Protein AF-0000000084546562 (afdb_homodimer)

Radius of gyration: 15.15 Å; Cα contacts (8 Å, |Δi|>4): 269; chains: 2; bounding box: 32×40×33 Å

Structure (mmCIF, N/CA/C/O backbone):
data_AF-0000000084546562-model_v1
#
loop_
_entity.id
_entity.type
_entity.pdbx_description
1 polymer 'YueH-like protein'
#
loop_
_atom_site.group_PDB
_atom_site.id
_atom_site.type_symbol
_atom_site.label_atom_id
_atom_site.label_alt_id
_atom_site.label_comp_id
_atom_site.label_asym_id
_atom_site.label_entity_id
_atom_site.label_seq_id
_atom_site.pdbx_PDB_ins_code
_atom_site.Cartn_x
_atom_site.Cartn_y
_atom_site.Cartn_z
_atom_site.occupancy
_atom_site.B_iso_or_equiv
_atom_site.auth_seq_id
_atom_site.auth_comp_id
_atom_site.auth_asym_id
_atom_site.auth_atom_id
_atom_site.pdbx_PDB_model_num
ATOM 1 N N . MET A 1 1 ? -12.289 0.814 -0.411 1 92.5 1 MET A N 1
ATOM 2 C CA . MET A 1 1 ? -11.047 1.262 -1.039 1 92.5 1 MET A CA 1
ATOM 3 C C . MET A 1 1 ? -11.336 2.051 -2.311 1 92.5 1 MET A C 1
ATOM 5 O O . MET A 1 1 ? -12.195 1.664 -3.105 1 92.5 1 MET A O 1
ATOM 9 N N . LYS A 1 2 ? -10.75 3.281 -2.404 1 95.56 2 LYS A N 1
ATOM 10 C CA . LYS A 1 2 ? -10.867 4.105 -3.604 1 95.56 2 LYS A CA 1
ATOM 11 C C . LYS A 1 2 ? -9.633 3.973 -4.488 1 95.56 2 LYS A C 1
ATOM 13 O O . LYS A 1 2 ? -8.508 3.887 -3.986 1 95.56 2 LYS A O 1
ATOM 18 N N . ILE A 1 3 ? -9.875 3.953 -5.797 1 97 3 ILE A N 1
ATOM 19 C CA . ILE A 1 3 ? -8.773 3.902 -6.75 1 97 3 ILE A CA 1
ATOM 20 C C . ILE A 1 3 ? -8.773 5.168 -7.605 1 97 3 ILE A C 1
ATOM 22 O O . ILE A 1 3 ? -9.797 5.531 -8.188 1 97 3 ILE A O 1
ATOM 26 N N . ARG A 1 4 ? -7.59 5.844 -7.582 1 96.94 4 ARG A N 1
ATOM 27 C CA . ARG A 1 4 ? -7.387 7.02 -8.422 1 96.94 4 ARG A CA 1
ATOM 28 C C . ARG A 1 4 ? -6.312 6.758 -9.477 1 96.94 4 ARG A C 1
ATOM 30 O O . ARG A 1 4 ? -5.367 6.004 -9.234 1 96.94 4 ARG A O 1
ATOM 37 N N . LYS A 1 5 ? -6.477 7.418 -10.594 1 96 5 LYS A N 1
ATOM 38 C CA . LYS A 1 5 ? -5.477 7.316 -11.648 1 96 5 LYS A CA 1
ATOM 39 C C . LYS A 1 5 ? -4.66 8.602 -11.758 1 96 5 LYS A C 1
ATOM 41 O O . LYS A 1 5 ? -5.219 9.695 -11.812 1 96 5 LYS A O 1
ATOM 46 N N . SER A 1 6 ? -3.375 8.312 -11.609 1 94.56 6 SER A N 1
ATOM 47 C CA . SER A 1 6 ? -2.482 9.453 -11.82 1 94.56 6 SER A CA 1
ATOM 48 C C . SER A 1 6 ? -1.802 9.375 -13.18 1 94.56 6 SER A C 1
ATOM 50 O O . SER A 1 6 ? -1.1 8.406 -13.477 1 94.56 6 SER A O 1
ATOM 52 N N . TYR A 1 7 ? -2.076 10.438 -13.961 1 90.88 7 TYR A N 1
ATOM 53 C CA . TYR A 1 7 ? -1.475 10.531 -15.289 1 90.88 7 TYR A CA 1
ATOM 54 C C . TYR A 1 7 ? -0.296 11.492 -15.289 1 90.88 7 TYR A C 1
ATOM 56 O O . TYR A 1 7 ? -0.429 12.648 -14.867 1 90.88 7 TYR A O 1
ATOM 64 N N . GLY A 1 8 ? 0.853 10.859 -15.484 1 80 8 GLY A N 1
ATOM 65 C CA . GLY A 1 8 ? 2.027 11.719 -15.516 1 80 8 GLY A CA 1
ATOM 66 C C . GLY A 1 8 ? 2.965 11.398 -16.672 1 80 8 GLY A C 1
ATOM 67 O O . GLY A 1 8 ? 2.607 10.648 -17.578 1 80 8 GLY A O 1
ATOM 68 N N . SER A 1 9 ? 4.105 12.07 -16.703 1 78.5 9 SER A N 1
ATOM 69 C CA . SER A 1 9 ? 5.086 11.945 -17.766 1 78.5 9 SER A CA 1
ATOM 70 C C . SER A 1 9 ? 5.59 10.508 -17.891 1 78.5 9 SER A C 1
ATOM 72 O O . SER A 1 9 ? 6.027 10.094 -18.969 1 78.5 9 SER A O 1
ATOM 74 N N . ASN A 1 10 ? 5.469 9.75 -16.859 1 82.38 10 ASN A N 1
ATOM 75 C CA . ASN A 1 10 ? 5.969 8.383 -16.859 1 82.38 10 ASN A CA 1
ATOM 76 C C . ASN A 1 10 ? 4.832 7.371 -17.016 1 82.38 10 ASN A C 1
ATOM 78 O O . ASN A 1 10 ? 5 6.191 -16.688 1 82.38 10 ASN A O 1
ATOM 82 N N . GLY A 1 11 ? 3.76 7.836 -17.359 1 86.31 11 GLY A N 1
ATOM 83 C CA . GLY A 1 11 ? 2.631 6.953 -17.609 1 86.31 11 GLY A CA 1
ATOM 84 C C . GLY A 1 11 ? 1.569 7.02 -16.531 1 86.31 11 GLY A C 1
ATOM 85 O O . GLY A 1 11 ? 1.582 7.926 -15.695 1 86.31 11 GLY A O 1
ATOM 86 N N . GLU A 1 12 ? 0.638 6.074 -16.672 1 93.31 12 GLU A N 1
ATOM 87 C CA . GLU A 1 12 ? -0.503 6.016 -15.766 1 93.31 12 GLU A CA 1
ATOM 88 C C . GLU A 1 12 ? -0.2 5.141 -14.555 1 93.31 12 GLU A C 1
ATOM 90 O O . GLU A 1 12 ? 0.399 4.07 -14.688 1 93.31 12 GLU A O 1
ATOM 95 N N . ARG A 1 13 ? -0.531 5.68 -13.406 1 94.88 13 ARG A N 1
ATOM 96 C CA . ARG A 1 13 ? -0.379 4.898 -12.188 1 94.88 13 ARG A CA 1
ATOM 97 C C . ARG A 1 13 ? -1.695 4.82 -11.422 1 94.88 13 ARG A C 1
ATOM 99 O O . ARG A 1 13 ? -2.395 5.824 -11.273 1 94.88 13 ARG A O 1
ATOM 106 N N . SER A 1 14 ? -2.049 3.604 -10.977 1 97.25 14 SER A N 1
ATOM 107 C CA . SER A 1 14 ? -3.182 3.443 -10.078 1 97.25 14 SER A CA 1
ATOM 108 C C . SER A 1 14 ? -2.775 3.707 -8.625 1 97.25 14 SER A C 1
ATOM 110 O O . SER A 1 14 ? -1.817 3.115 -8.133 1 97.25 14 SER A O 1
ATOM 112 N N . VAL A 1 15 ? -3.52 4.656 -8.016 1 98.25 15 VAL A N 1
ATOM 113 C CA . VAL A 1 15 ? -3.307 5.016 -6.617 1 98.25 15 VAL A CA 1
ATOM 114 C C . VAL A 1 15 ? -4.477 4.516 -5.77 1 98.25 15 VAL A C 1
ATOM 116 O O . VAL A 1 15 ? -5.629 4.898 -6.004 1 98.25 15 VAL A O 1
ATOM 119 N N . TYR A 1 16 ? -4.152 3.672 -4.785 1 98.38 16 TYR A N 1
ATOM 120 C CA . TYR A 1 16 ? -5.164 3.096 -3.908 1 98.38 16 TYR A CA 1
ATOM 121 C C . TYR A 1 16 ? -5.234 3.852 -2.586 1 98.38 16 TYR A C 1
ATOM 123 O O . TYR A 1 16 ? -4.211 4.066 -1.934 1 98.38 16 TYR A O 1
ATOM 131 N N . ILE A 1 17 ? -6.488 4.227 -2.195 1 98 17 ILE A N 1
ATOM 132 C CA . ILE A 1 17 ? -6.676 5.027 -0.992 1 98 17 ILE A CA 1
ATOM 133 C C . ILE A 1 17 ? -7.727 4.371 -0.095 1 98 17 ILE A C 1
ATOM 135 O O . ILE A 1 17 ? -8.844 4.105 -0.533 1 98 17 ILE A O 1
ATOM 139 N N . HIS A 1 18 ? -7.336 4.086 1.074 1 97.5 18 HIS A N 1
ATOM 140 C CA . HIS A 1 18 ? -8.25 3.547 2.074 1 97.5 18 HIS A CA 1
ATOM 141 C C . HIS A 1 18 ? -8.328 4.453 3.299 1 97.5 18 HIS A C 1
ATOM 143 O O . HIS A 1 18 ? -7.328 4.641 3.998 1 97.5 18 HIS A O 1
ATOM 149 N N . GLU A 1 19 ? -9.453 4.938 3.553 1 95.94 19 GLU A N 1
ATOM 150 C CA . GLU A 1 19 ? -9.68 5.781 4.719 1 95.94 19 GLU A CA 1
ATOM 151 C C . GLU A 1 19 ? -10.328 4.992 5.855 1 95.94 19 GLU A C 1
ATOM 153 O O . GLU A 1 19 ? -11.32 4.285 5.641 1 95.94 19 GLU A O 1
ATOM 158 N N . ASN A 1 20 ? -9.688 4.98 6.93 1 94.81 20 ASN A N 1
ATOM 159 C CA . ASN A 1 20 ? -10.289 4.453 8.156 1 94.81 20 ASN A CA 1
ATOM 160 C C . ASN A 1 20 ? -10.828 5.566 9.039 1 94.81 20 ASN A C 1
ATOM 162 O O . ASN A 1 20 ? -10.078 6.188 9.797 1 94.81 20 ASN A O 1
ATOM 166 N N . LYS A 1 21 ? -12.094 5.867 9 1 93.81 21 LYS A N 1
ATOM 167 C CA . LYS A 1 21 ? -12.719 6.961 9.734 1 93.81 21 LYS A CA 1
ATOM 168 C C . LYS A 1 21 ? -12.664 6.711 11.242 1 93.81 21 LYS A C 1
ATOM 170 O O . LYS A 1 21 ? -12.5 7.648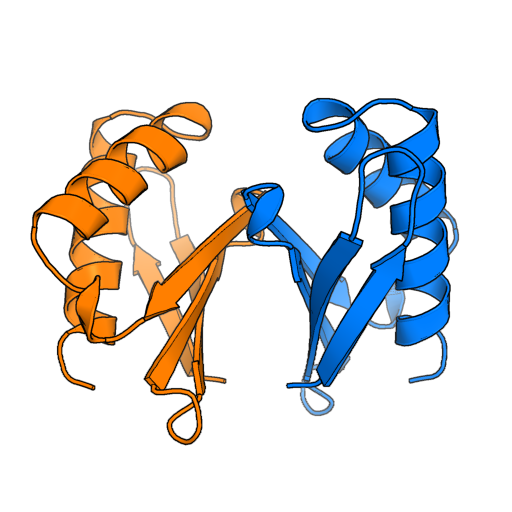 12.023 1 93.81 21 LYS A O 1
ATOM 175 N N . LYS A 1 22 ? -12.836 5.418 11.562 1 94.31 22 LYS A N 1
ATOM 176 C CA . LYS A 1 22 ? -12.812 5.074 12.984 1 94.31 22 LYS A CA 1
ATOM 177 C C . LYS A 1 22 ? -11.484 5.473 13.625 1 94.31 22 LYS A C 1
ATOM 179 O O . LYS A 1 22 ? -11.469 6.027 14.727 1 94.31 22 LYS A O 1
ATOM 184 N N . ASP A 1 23 ? -10.32 5.301 12.914 1 93.56 23 ASP A N 1
ATOM 185 C CA . ASP A 1 23 ? -8.992 5.621 13.422 1 93.56 23 ASP A CA 1
ATOM 186 C C . ASP A 1 23 ? -8.5 6.953 12.859 1 93.56 23 ASP A C 1
ATOM 188 O O . ASP A 1 23 ? -7.363 7.359 13.125 1 93.56 23 ASP A O 1
ATOM 192 N N . GLU A 1 24 ? -9.305 7.574 12.055 1 95.5 24 GLU A N 1
ATOM 193 C CA . GLU A 1 24 ? -8.977 8.844 11.406 1 95.5 24 GLU A CA 1
ATOM 194 C C . GLU A 1 24 ? -7.645 8.766 10.672 1 95.5 24 GLU A C 1
ATOM 196 O O . GLU A 1 24 ? -6.773 9.617 10.859 1 95.5 24 GLU A O 1
ATOM 201 N N . SER A 1 25 ? -7.555 7.746 9.844 1 96.56 25 SER A N 1
ATOM 202 C CA . SER A 1 25 ? -6.289 7.484 9.172 1 96.56 25 SER A CA 1
ATOM 203 C C . SER A 1 25 ? -6.508 7.105 7.707 1 96.56 25 SER A C 1
ATOM 205 O O . SER A 1 25 ? -7.633 6.789 7.309 1 96.56 25 SER A O 1
ATOM 207 N N . ILE A 1 26 ? -5.477 7.223 6.992 1 97.31 26 ILE A N 1
ATOM 208 C CA . ILE A 1 26 ? -5.52 6.945 5.559 1 97.31 26 ILE A CA 1
ATOM 209 C C . ILE A 1 26 ? -4.316 6.09 5.164 1 97.31 26 ILE A C 1
ATOM 211 O O . ILE A 1 26 ? -3.195 6.34 5.617 1 97.31 26 ILE A O 1
ATOM 215 N N . LEU A 1 27 ? -4.555 5.086 4.434 1 98.31 27 LEU A N 1
ATOM 216 C CA . LEU A 1 27 ? -3.533 4.297 3.756 1 98.31 27 LEU A CA 1
ATOM 217 C C . LEU A 1 27 ? -3.537 4.578 2.256 1 98.31 27 LEU A C 1
ATOM 219 O O . LEU A 1 27 ? -4.594 4.574 1.623 1 98.31 27 LEU A O 1
ATOM 223 N N . VAL A 1 28 ? -2.379 4.93 1.771 1 98.5 28 VAL A N 1
ATOM 224 C CA . VAL A 1 28 ? -2.215 5.105 0.331 1 98.5 28 VAL A CA 1
ATOM 225 C C . VAL A 1 28 ? -1.214 4.086 -0.204 1 98.5 28 VAL A C 1
ATOM 227 O O . VAL A 1 28 ? -0.173 3.844 0.412 1 98.5 28 VAL A O 1
ATOM 230 N N . ALA A 1 29 ? -1.526 3.455 -1.304 1 98.69 29 ALA A N 1
ATOM 231 C CA . ALA A 1 29 ? -0.629 2.48 -1.918 1 98.69 29 ALA A CA 1
ATOM 232 C C . ALA A 1 29 ? -0.539 2.691 -3.426 1 98.69 29 ALA A C 1
ATOM 234 O O . ALA A 1 29 ? -1.548 2.955 -4.082 1 98.69 29 ALA A O 1
ATOM 235 N N . ILE A 1 30 ? 0.678 2.617 -3.947 1 98.56 30 ILE A N 1
ATOM 236 C CA . ILE A 1 30 ? 0.943 2.623 -5.383 1 98.56 30 ILE A CA 1
ATOM 237 C C . ILE A 1 30 ? 1.77 1.397 -5.762 1 98.56 30 ILE A C 1
ATOM 239 O O . ILE A 1 30 ? 2.996 1.475 -5.863 1 98.56 30 ILE A O 1
ATOM 243 N N . PRO A 1 31 ? 1.107 0.359 -6.148 1 98.12 31 PRO A N 1
ATOM 244 C CA . PRO A 1 31 ? 1.81 -0.911 -6.344 1 98.12 31 PRO A CA 1
ATOM 245 C C . PRO A 1 31 ? 2.811 -0.859 -7.496 1 98.12 31 PRO A C 1
ATOM 247 O O . PRO A 1 31 ? 3.869 -1.49 -7.426 1 98.12 31 PRO A O 1
ATOM 250 N N . SER A 1 32 ? 2.553 -0.076 -8.484 1 97.19 32 SER A N 1
ATOM 251 C CA . SER A 1 32 ? 3.467 0.012 -9.617 1 97.19 32 SER A CA 1
ATOM 252 C C . SER A 1 32 ? 4.805 0.614 -9.211 1 97.19 32 SER A C 1
ATOM 254 O O . SER A 1 32 ? 5.805 0.459 -9.914 1 97.19 32 SER A O 1
ATOM 256 N N . LEU A 1 33 ? 4.84 1.286 -8.094 1 97.19 33 LEU A N 1
ATOM 257 C CA . LEU A 1 33 ? 6.066 1.853 -7.551 1 97.19 33 LEU A CA 1
ATOM 258 C C . LEU A 1 33 ? 6.512 1.087 -6.309 1 97.19 33 LEU A C 1
ATOM 260 O O . LEU A 1 33 ? 7.48 1.471 -5.652 1 97.19 33 LEU A O 1
ATOM 264 N N . GLU A 1 34 ? 5.777 0.059 -5.938 1 98.19 34 GLU A N 1
ATOM 265 C CA . GLU A 1 34 ? 5.984 -0.684 -4.695 1 98.19 34 GLU A CA 1
ATOM 266 C C . GLU A 1 34 ? 6.09 0.257 -3.5 1 98.19 34 GLU A C 1
ATOM 268 O O . GLU A 1 34 ? 7.055 0.185 -2.732 1 98.19 34 GLU A O 1
ATOM 273 N N . TRP A 1 35 ? 5.164 1.131 -3.35 1 98.69 35 TRP A N 1
ATOM 274 C CA . TRP A 1 35 ? 5.195 2.186 -2.344 1 98.69 35 TRP A CA 1
ATOM 275 C C . TRP A 1 35 ? 3.875 2.258 -1.587 1 98.69 35 TRP A C 1
ATOM 277 O O . TRP A 1 35 ? 2.807 2.059 -2.17 1 98.69 35 TRP A O 1
ATOM 287 N N . SER A 1 36 ? 3.932 2.541 -0.303 1 98.69 36 SER A N 1
ATOM 288 C CA . SER A 1 36 ? 2.738 2.857 0.475 1 98.69 36 SER A CA 1
ATOM 289 C C . SER A 1 36 ? 3.059 3.816 1.616 1 98.69 36 SER A C 1
ATOM 291 O O . SER A 1 36 ? 4.219 3.945 2.018 1 98.69 36 SER A O 1
ATOM 293 N N . CYS A 1 37 ? 2.064 4.469 2.078 1 98.44 37 CYS A N 1
ATOM 294 C CA . CYS A 1 37 ? 2.176 5.434 3.166 1 98.44 37 CYS A CA 1
ATOM 295 C C . CYS A 1 37 ? 0.919 5.434 4.027 1 98.44 37 CYS A C 1
ATOM 297 O O . CYS A 1 37 ? -0.192 5.297 3.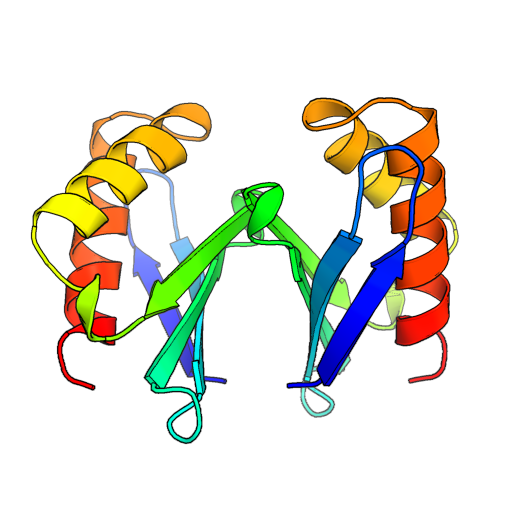512 1 98.44 37 CYS A O 1
ATOM 299 N N . TYR A 1 38 ? 1.17 5.5 5.293 1 97.75 38 TYR A N 1
ATOM 300 C CA . 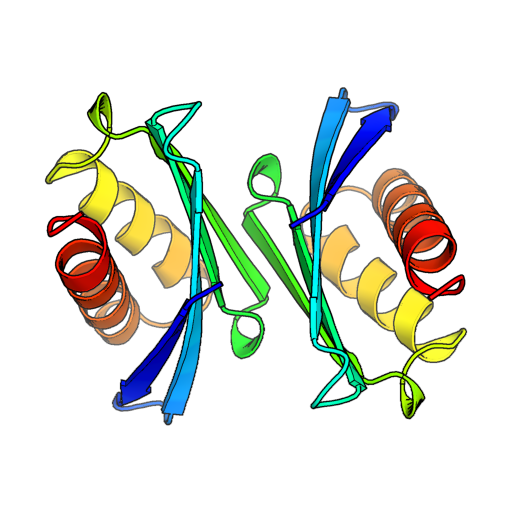TYR A 1 38 ? 0.096 5.605 6.273 1 97.75 38 TYR A CA 1
ATOM 301 C C . TYR A 1 38 ? 0.213 6.898 7.074 1 97.75 38 TYR A C 1
ATOM 303 O O . TYR A 1 38 ? 1.307 7.273 7.5 1 97.75 38 TYR A O 1
ATOM 311 N N . PHE A 1 39 ? -0.965 7.594 7.23 1 97.38 39 PHE A N 1
ATOM 312 C CA . PHE A 1 39 ? -0.946 8.812 8.031 1 97.38 39 PHE A CA 1
ATOM 313 C C . PHE A 1 39 ? -2.32 9.086 8.633 1 97.38 39 PHE A C 1
ATOM 315 O O . PHE A 1 39 ? -3.326 8.555 8.164 1 97.38 39 PHE A O 1
ATOM 322 N N . THR A 1 40 ? -2.34 9.898 9.68 1 95.69 40 THR A N 1
ATOM 323 C CA . THR A 1 40 ? -3.588 10.312 10.305 1 95.69 40 THR A CA 1
ATOM 324 C C . THR A 1 40 ? -4.031 11.68 9.781 1 95.69 40 THR A C 1
ATOM 326 O O .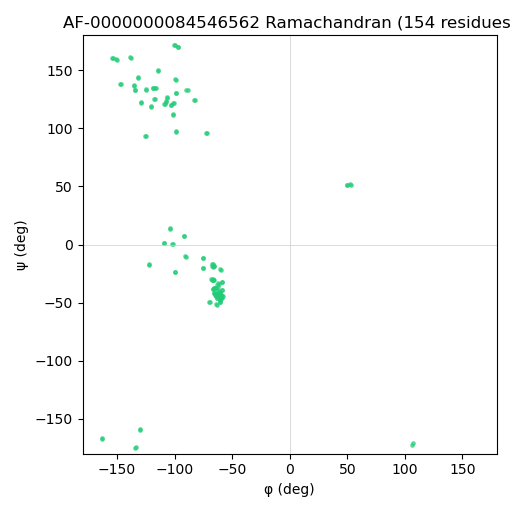 THR A 1 40 ? -3.264 12.375 9.117 1 95.69 40 THR A O 1
ATOM 329 N N . TYR A 1 41 ? -5.312 12.031 10.156 1 94.25 41 TYR A N 1
ATOM 330 C CA . TYR A 1 41 ? -5.844 13.328 9.758 1 94.25 41 TYR A CA 1
ATOM 331 C C . TYR A 1 41 ? -4.973 14.461 10.281 1 94.25 41 TYR A C 1
ATOM 333 O O . TYR A 1 41 ? -4.77 15.469 9.602 1 94.25 41 TYR A O 1
ATOM 341 N N . ASP A 1 42 ? -4.379 14.234 11.422 1 92 42 ASP A N 1
ATOM 342 C CA . ASP A 1 42 ? -3.604 15.289 12.07 1 92 42 ASP A CA 1
ATOM 343 C C . ASP A 1 42 ? -2.26 15.492 11.375 1 92 42 ASP A C 1
ATOM 345 O O . ASP A 1 42 ? -1.644 16.547 11.5 1 92 42 ASP A O 1
ATOM 349 N N . GLU A 1 43 ? -1.852 14.523 10.656 1 91.38 43 GLU A N 1
ATOM 350 C CA . GLU A 1 43 ? -0.578 14.586 9.945 1 91.38 43 GLU A CA 1
ATOM 351 C C . GLU A 1 43 ? -0.755 15.164 8.547 1 91.38 43 GLU A C 1
ATOM 353 O O . GLU A 1 43 ? 0.224 15.539 7.895 1 91.38 43 GLU A O 1
ATOM 358 N N . ALA A 1 44 ? -2.059 15.234 8.273 1 82 44 ALA A N 1
ATOM 359 C CA . ALA A 1 44 ? -2.367 15.648 6.906 1 82 44 ALA A CA 1
ATOM 360 C C . ALA A 1 44 ? -2.066 17.125 6.699 1 82 44 ALA A C 1
ATOM 362 O O . ALA A 1 44 ? -2.627 17.984 7.387 1 82 44 ALA A O 1
ATOM 363 N N . GLY A 1 45 ? -0.952 17.562 6.188 1 85.12 45 GLY A N 1
ATOM 364 C CA . GLY A 1 45 ? -0.562 18.922 5.891 1 85.12 45 GLY A CA 1
ATOM 365 C C . GLY A 1 45 ? 0.617 19.016 4.941 1 85.12 45 GLY A C 1
ATOM 366 O O . GLY A 1 45 ? 0.92 18.062 4.223 1 85.12 45 GLY A O 1
ATOM 367 N N . GLU A 1 46 ? 1.137 20.156 4.871 1 88.88 46 GLU A N 1
ATOM 368 C CA . GLU A 1 46 ? 2.248 20.406 3.959 1 88.88 46 GLU A CA 1
ATOM 369 C C . GLU A 1 46 ? 3.459 19.547 4.309 1 88.88 46 GLU A C 1
ATOM 371 O O . GLU A 1 46 ? 4.184 19.094 3.422 1 88.88 46 GLU A O 1
ATOM 376 N N . GLU A 1 47 ? 3.611 19.328 5.527 1 92.81 47 GLU A N 1
ATOM 377 C CA . GLU A 1 47 ? 4.746 18.531 5.965 1 92.81 47 GLU A CA 1
ATOM 378 C C . GLU A 1 47 ? 4.605 17.078 5.492 1 92.81 47 GLU A C 1
ATOM 380 O O . GLU A 1 47 ? 5.594 16.438 5.129 1 92.81 47 GLU A O 1
ATOM 385 N N . LEU A 1 48 ? 3.4 16.594 5.52 1 94.94 48 LEU A N 1
ATOM 386 C CA . LEU A 1 48 ? 3.152 15.234 5.043 1 94.94 48 LEU A CA 1
ATOM 387 C C . LEU A 1 48 ? 3.414 15.125 3.543 1 94.94 48 LEU A C 1
ATOM 389 O O . LEU A 1 48 ? 4.035 14.164 3.084 1 94.94 48 LEU A O 1
ATOM 393 N N . GLN A 1 49 ? 2.988 16.094 2.824 1 95.56 49 GLN A N 1
ATOM 394 C CA . GLN A 1 49 ? 3.23 16.094 1.385 1 95.56 49 GLN A CA 1
ATOM 395 C C . GLN A 1 49 ? 4.723 16.062 1.078 1 95.56 49 GLN A C 1
ATOM 397 O O . GLN A 1 49 ? 5.168 15.359 0.176 1 95.56 49 GLN A O 1
ATOM 402 N N . GLU A 1 50 ? 5.5 16.891 1.789 1 96.62 50 GLU A N 1
ATOM 403 C CA . GLU A 1 50 ? 6.945 16.938 1.602 1 96.62 50 GLU A CA 1
ATOM 404 C C . GLU A 1 50 ? 7.574 15.578 1.902 1 96.62 50 GLU A C 1
ATOM 406 O O . GLU A 1 50 ? 8.469 15.133 1.181 1 96.62 50 GLU A O 1
ATOM 411 N N . ARG A 1 51 ? 7.113 14.977 2.924 1 97 51 ARG A N 1
ATOM 412 C CA . ARG A 1 51 ? 7.605 13.656 3.285 1 97 51 ARG A CA 1
ATOM 413 C C . ARG A 1 51 ? 7.281 12.633 2.201 1 97 51 ARG A C 1
ATOM 415 O O . ARG A 1 51 ? 8.133 11.836 1.819 1 97 51 ARG A O 1
ATOM 422 N N . MET A 1 52 ? 6.07 12.703 1.677 1 97.62 52 MET A N 1
ATOM 423 C CA . MET A 1 52 ? 5.66 11.797 0.604 1 97.62 52 MET A CA 1
ATOM 424 C C . MET A 1 52 ? 6.492 12.039 -0.653 1 97.62 52 MET A C 1
ATOM 426 O O . MET A 1 52 ? 6.922 11.086 -1.309 1 97.62 52 MET A O 1
ATOM 430 N N . MET A 1 53 ? 6.676 13.289 -0.909 1 97.81 53 MET A N 1
ATOM 431 C CA . MET A 1 53 ? 7.457 13.648 -2.09 1 97.81 53 MET A CA 1
ATOM 432 C C . MET A 1 53 ? 8.875 13.086 -2.002 1 97.81 53 MET A C 1
ATOM 434 O O . MET A 1 53 ? 9.375 12.5 -2.963 1 97.81 53 MET A O 1
ATOM 438 N N . LYS A 1 54 ? 9.547 13.281 -0.925 1 98.12 54 LYS A N 1
ATOM 439 C CA . LYS A 1 54 ? 10.898 12.781 -0.716 1 98.12 54 LYS A CA 1
ATOM 440 C C . LYS A 1 54 ? 10.945 11.258 -0.823 1 98.12 54 LYS A C 1
ATOM 442 O O . LYS A 1 54 ? 11.859 10.703 -1.435 1 98.12 54 LYS A O 1
ATOM 447 N N . SER A 1 55 ? 10.023 10.617 -0.236 1 98.06 55 SER A N 1
ATOM 448 C CA . SER A 1 55 ? 9.93 9.156 -0.267 1 98.06 55 SER A CA 1
ATOM 449 C C . SER A 1 55 ? 9.711 8.648 -1.687 1 98.06 55 SER A C 1
ATOM 451 O O . SER A 1 55 ? 10.406 7.738 -2.141 1 98.06 55 SER A O 1
ATOM 453 N N . LEU A 1 56 ? 8.797 9.25 -2.43 1 97.75 56 LEU A N 1
ATOM 454 C CA . LEU A 1 56 ? 8.461 8.875 -3.797 1 97.75 56 LEU A CA 1
ATOM 455 C C . LEU A 1 56 ? 9.633 9.141 -4.738 1 97.75 56 LEU A C 1
ATOM 457 O O . LEU A 1 56 ? 9.828 8.422 -5.719 1 97.75 56 LEU A O 1
ATOM 461 N N . ALA A 1 57 ? 10.406 10.156 -4.379 1 97.62 57 ALA A N 1
ATOM 462 C CA . ALA A 1 57 ? 11.531 10.539 -5.223 1 97.62 57 ALA A CA 1
ATOM 463 C C . ALA A 1 57 ? 12.602 9.445 -5.25 1 97.62 57 ALA A C 1
ATOM 465 O O . ALA A 1 57 ? 13.43 9.398 -6.152 1 97.62 57 ALA A O 1
ATOM 466 N N . GLU A 1 58 ? 12.562 8.578 -4.289 1 96.81 58 GLU A N 1
ATOM 467 C CA . GLU A 1 58 ? 13.492 7.453 -4.254 1 96.81 58 GLU A CA 1
ATOM 468 C C . GLU A 1 58 ? 13.109 6.379 -5.266 1 96.81 58 GLU A C 1
ATOM 470 O O . GLU A 1 58 ? 13.906 5.496 -5.578 1 96.81 58 GLU A O 1
ATOM 475 N N . ARG A 1 59 ? 11.906 6.473 -5.848 1 95.12 59 ARG A N 1
ATOM 476 C CA . ARG A 1 59 ? 11.383 5.43 -6.723 1 95.12 59 ARG A CA 1
ATOM 477 C C . ARG A 1 59 ? 11.047 5.988 -8.102 1 95.12 59 ARG A C 1
ATOM 479 O O . ARG A 1 59 ? 10.766 5.23 -9.031 1 95.12 59 ARG A O 1
ATOM 486 N N . THR A 1 60 ? 10.969 7.293 -8.086 1 95.31 60 THR A N 1
ATOM 487 C CA . THR A 1 60 ? 10.703 8 -9.336 1 95.31 60 THR A CA 1
ATOM 488 C C . THR A 1 60 ? 11.703 9.133 -9.539 1 95.31 60 THR A C 1
ATOM 490 O O . THR A 1 60 ? 12.797 9.117 -8.977 1 95.31 60 THR A O 1
ATOM 493 N N . ASP A 1 61 ? 11.406 10.133 -10.344 1 94.31 61 ASP A N 1
ATOM 494 C CA . ASP A 1 61 ? 12.188 11.367 -10.398 1 94.31 61 ASP A CA 1
ATOM 495 C C . ASP A 1 61 ? 11.5 12.484 -9.609 1 94.31 61 ASP A C 1
ATOM 497 O O . ASP A 1 61 ? 10.352 12.328 -9.188 1 94.31 61 ASP A O 1
ATOM 501 N N . ASP A 1 62 ? 12.148 13.562 -9.438 1 94.94 62 ASP A N 1
ATOM 502 C CA . ASP A 1 62 ? 11.672 14.641 -8.578 1 94.94 62 ASP A CA 1
ATOM 503 C C . ASP A 1 62 ? 10.359 15.219 -9.109 1 94.94 62 ASP A C 1
ATOM 505 O O . ASP A 1 62 ? 9.469 15.578 -8.336 1 94.94 62 ASP A O 1
ATOM 509 N N . SER A 1 63 ? 10.258 15.25 -10.359 1 94.75 63 SER A N 1
ATOM 510 C CA . SER A 1 63 ? 9.062 15.828 -10.961 1 94.75 63 SER A CA 1
ATOM 511 C C . SER A 1 63 ? 7.844 14.938 -10.727 1 94.75 63 SER A C 1
ATOM 513 O O . SER A 1 63 ? 6.793 15.422 -10.297 1 94.75 63 SER A O 1
ATOM 515 N N . GLU A 1 64 ? 7.965 13.711 -10.992 1 95.25 64 GLU A N 1
ATOM 516 C CA . GLU A 1 64 ? 6.855 12.789 -10.773 1 95.25 64 GLU A CA 1
ATOM 517 C C . GLU A 1 64 ? 6.512 12.68 -9.289 1 95.25 64 GLU A C 1
ATOM 519 O O . GLU A 1 64 ? 5.34 12.609 -8.922 1 95.25 64 GLU A O 1
ATOM 524 N N . ALA A 1 65 ? 7.531 12.703 -8.477 1 96.69 65 ALA A N 1
ATOM 525 C CA . ALA A 1 65 ? 7.324 12.648 -7.035 1 96.69 65 ALA A CA 1
ATOM 526 C C . ALA A 1 65 ? 6.477 13.82 -6.559 1 96.69 65 ALA A C 1
ATOM 528 O O . ALA A 1 65 ? 5.555 13.648 -5.758 1 96.69 65 ALA A O 1
ATOM 529 N N . ASN A 1 66 ? 6.805 14.953 -7.074 1 95.38 66 ASN A N 1
ATOM 530 C CA . ASN A 1 66 ? 6.062 16.156 -6.727 1 95.38 66 ASN A CA 1
ATOM 531 C C . ASN A 1 66 ? 4.617 16.078 -7.211 1 95.38 66 ASN A C 1
ATOM 533 O O . ASN A 1 66 ? 3.691 16.422 -6.469 1 95.38 66 ASN A O 1
ATOM 537 N N . GLU A 1 67 ? 4.41 15.625 -8.367 1 95.62 67 GLU A N 1
ATOM 538 C CA . GLU A 1 67 ? 3.074 15.492 -8.93 1 95.62 67 GLU A CA 1
ATOM 539 C C . GLU A 1 67 ? 2.23 14.5 -8.133 1 95.62 67 GLU A C 1
ATOM 541 O O . GLU A 1 67 ? 1.106 14.805 -7.738 1 95.62 67 GLU A O 1
ATOM 546 N N . LEU A 1 68 ? 2.791 13.328 -7.934 1 96.75 68 LEU A N 1
ATOM 547 C CA . LEU A 1 68 ? 2.072 12.281 -7.215 1 96.75 68 LEU A CA 1
ATOM 548 C C . LEU A 1 68 ? 1.735 12.734 -5.797 1 96.75 68 LEU A C 1
ATOM 550 O O . LEU A 1 68 ? 0.593 12.594 -5.352 1 96.75 68 LEU A O 1
ATOM 554 N N . SER A 1 69 ? 2.729 13.289 -5.102 1 96.88 69 SER A N 1
ATOM 555 C CA . SER A 1 69 ? 2.496 13.711 -3.725 1 96.88 69 SER A CA 1
ATOM 556 C C . SER A 1 69 ? 1.416 14.789 -3.654 1 96.88 69 SER A C 1
ATOM 558 O O . SER A 1 69 ? 0.594 14.789 -2.736 1 96.88 69 SER A O 1
ATOM 560 N N . GLY A 1 70 ? 1.452 15.68 -4.582 1 94.38 70 GLY A N 1
ATOM 561 C CA . GLY A 1 70 ? 0.424 16.703 -4.637 1 94.38 70 GLY A CA 1
ATOM 562 C C . GLY A 1 70 ? -0.962 16.141 -4.898 1 94.38 70 GLY A C 1
ATOM 563 O O . GLY A 1 70 ? -1.935 16.562 -4.266 1 94.38 70 GLY A O 1
ATOM 564 N N . ARG A 1 71 ? -1.126 15.258 -5.773 1 95.25 71 ARG A N 1
ATOM 565 C CA . ARG A 1 71 ? 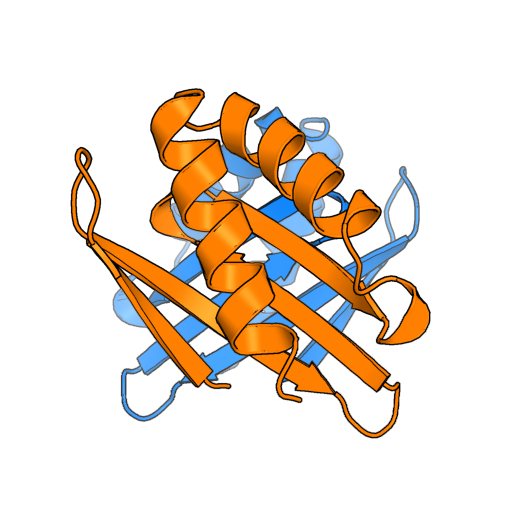-2.412 14.641 -6.082 1 95.25 71 ARG A CA 1
ATOM 566 C C . ARG A 1 71 ? -2.941 13.852 -4.887 1 95.25 71 ARG A C 1
ATOM 568 O O . ARG A 1 71 ? -4.121 13.945 -4.547 1 95.25 71 ARG A O 1
ATOM 575 N N . ILE A 1 72 ? -2.107 13.109 -4.238 1 96.69 72 ILE A N 1
ATOM 576 C CA . ILE A 1 72 ? -2.498 12.344 -3.059 1 96.69 72 ILE A CA 1
ATOM 577 C C . ILE A 1 72 ? -3.025 13.289 -1.981 1 96.69 72 ILE A C 1
ATOM 579 O O . ILE A 1 72 ? -4.07 13.031 -1.378 1 96.69 72 ILE A O 1
ATOM 583 N N . ARG A 1 73 ? -2.27 14.312 -1.831 1 95.19 73 ARG A N 1
ATOM 584 C CA . ARG A 1 73 ? -2.73 15.305 -0.865 1 95.19 73 ARG A CA 1
ATOM 585 C C . ARG A 1 73 ? -4.105 15.844 -1.249 1 95.19 73 ARG A C 1
ATOM 587 O O . ARG A 1 73 ? -4.977 16 -0.392 1 95.19 73 ARG A O 1
ATOM 594 N N . GLY A 1 74 ? -4.262 16.125 -2.467 1 93.88 74 GLY A N 1
ATOM 595 C CA . GLY A 1 74 ? -5.551 16.609 -2.938 1 93.88 74 GLY A CA 1
ATOM 596 C C . GLY A 1 74 ? -6.672 15.609 -2.715 1 93.88 74 GLY A C 1
ATOM 597 O O . GLY A 1 74 ? -7.75 15.977 -2.236 1 93.88 74 GLY A O 1
ATOM 598 N N . TRP A 1 75 ? -6.516 14.375 -3.025 1 95.5 75 TRP A N 1
ATOM 599 C CA . TRP A 1 75 ? -7.52 13.328 -2.916 1 95.5 75 TRP A CA 1
ATOM 600 C C . TRP A 1 75 ? -7.836 13.023 -1.454 1 95.5 75 TRP A C 1
ATOM 602 O O . TRP A 1 75 ? -8.953 12.617 -1.126 1 95.5 75 TRP A O 1
ATOM 612 N N . THR A 1 76 ? -6.848 13.203 -0.531 1 94.44 76 THR A N 1
ATOM 613 C CA . THR A 1 76 ? -7.012 12.797 0.858 1 94.44 76 THR A CA 1
ATOM 614 C C . THR A 1 76 ? -7.363 13.992 1.739 1 94.44 76 THR A C 1
ATOM 616 O O . THR A 1 76 ? -7.77 13.82 2.891 1 94.44 76 THR A O 1
ATOM 619 N N . GLY A 1 77 ? -7.004 15.203 1.307 1 84.75 77 GLY A N 1
ATOM 620 C CA . GLY A 1 77 ? -7.324 16.422 2.041 1 84.75 77 GLY A CA 1
ATOM 621 C C . GLY A 1 77 ? -8.805 16.734 2.066 1 84.75 77 GLY A C 1
ATOM 622 O O . GLY A 1 77 ? -9.258 17.562 2.846 1 84.75 77 GLY A O 1
ATOM 623 N N . GLU A 1 78 ? -9.602 16.141 1.203 1 68.56 78 GLU A N 1
ATOM 624 C CA . GLU A 1 78 ? -11.039 16.391 1.157 1 68.56 78 GLU A CA 1
ATOM 625 C C . GLU A 1 78 ? -11.805 15.398 2.025 1 68.56 78 GLU A C 1
ATOM 627 O O . GLU A 1 78 ? -13.039 15.398 2.039 1 68.56 78 GLU A O 1
ATOM 632 N N . MET A 1 79 ? -11.055 14.633 2.744 1 60.59 79 MET A N 1
ATOM 633 C CA . MET A 1 79 ? -11.812 13.609 3.459 1 60.59 79 MET A CA 1
ATOM 634 C C . MET A 1 79 ? -12.062 14.023 4.906 1 60.59 79 MET A C 1
ATOM 636 O O . MET A 1 79 ? -11.312 14.836 5.457 1 60.59 79 MET A O 1
ATOM 640 N N . MET B 1 1 ? -11.016 -3.711 4.133 1 92.75 1 MET B N 1
ATOM 641 C CA . MET B 1 1 ? -9.57 -3.838 4.312 1 92.75 1 MET B CA 1
ATOM 642 C C . MET B 1 1 ? -9.25 -4.621 5.582 1 92.75 1 MET B C 1
ATOM 644 O O . MET B 1 1 ? -9.859 -4.398 6.625 1 92.75 1 MET B O 1
ATOM 648 N N . LYS B 1 2 ? -8.391 -5.672 5.445 1 95.69 2 LYS B N 1
ATOM 649 C CA . LYS B 1 2 ? -7.934 -6.457 6.59 1 95.69 2 LYS B CA 1
ATOM 650 C C . LYS B 1 2 ? -6.535 -6.02 7.027 1 95.69 2 LYS B C 1
ATOM 652 O O . LYS B 1 2 ? -5.688 -5.711 6.188 1 95.69 2 LYS B O 1
ATOM 657 N N . ILE B 1 3 ? -6.34 -6.02 8.328 1 97 3 ILE B N 1
ATOM 658 C CA . ILE B 1 3 ? -5.023 -5.688 8.867 1 97 3 ILE B CA 1
ATOM 659 C C . ILE B 1 3 ? -4.465 -6.883 9.633 1 97 3 ILE B C 1
ATOM 661 O O . ILE B 1 3 ? -5.129 -7.43 10.516 1 97 3 ILE B O 1
ATOM 665 N N . ARG B 1 4 ? -3.244 -7.281 9.211 1 96.94 4 ARG B N 1
ATOM 666 C CA . ARG B 1 4 ? -2.521 -8.344 9.898 1 96.94 4 ARG B CA 1
ATOM 667 C C . ARG B 1 4 ? -1.255 -7.812 10.555 1 96.94 4 ARG B C 1
ATOM 669 O O . ARG B 1 4 ? -0.63 -6.879 10.047 1 96.94 4 ARG B O 1
ATOM 676 N N . LYS B 1 5 ? -0.89 -8.453 11.641 1 96.06 5 LYS B N 1
ATOM 677 C CA . LYS B 1 5 ? 0.349 -8.086 12.32 1 96.06 5 LYS B CA 1
ATOM 678 C C . LYS B 1 5 ? 1.422 -9.148 12.117 1 96.06 5 LYS B C 1
ATOM 680 O O . LYS B 1 5 ? 1.167 -10.344 12.312 1 96.06 5 LYS B O 1
ATOM 685 N N . SER B 1 6 ? 2.473 -8.594 11.578 1 94.62 6 SER B N 1
ATOM 686 C CA . SER B 1 6 ? 3.615 -9.492 11.445 1 94.62 6 SER B CA 1
ATOM 687 C C . SER B 1 6 ? 4.664 -9.211 12.516 1 94.62 6 SER B C 1
ATOM 689 O O . SER B 1 6 ? 5.188 -8.094 12.602 1 94.62 6 SER B O 1
ATOM 691 N N . TYR B 1 7 ? 4.914 -10.266 13.32 1 90.81 7 TYR B N 1
ATOM 692 C CA . TYR B 1 7 ? 5.914 -10.164 14.375 1 90.81 7 TYR B CA 1
ATOM 693 C C . TYR B 1 7 ? 7.215 -10.844 13.953 1 90.81 7 TYR B C 1
ATOM 695 O O . TYR B 1 7 ? 7.215 -12.008 13.555 1 90.81 7 TYR B O 1
ATOM 703 N N . GLY B 1 8 ? 8.18 -9.961 13.766 1 79.44 8 GLY B N 1
ATOM 704 C CA . GLY B 1 8 ? 9.461 -10.531 13.383 1 79.44 8 GLY B CA 1
ATOM 705 C C . GLY B 1 8 ? 10.625 -9.969 14.164 1 79.44 8 GLY B C 1
ATOM 706 O O . 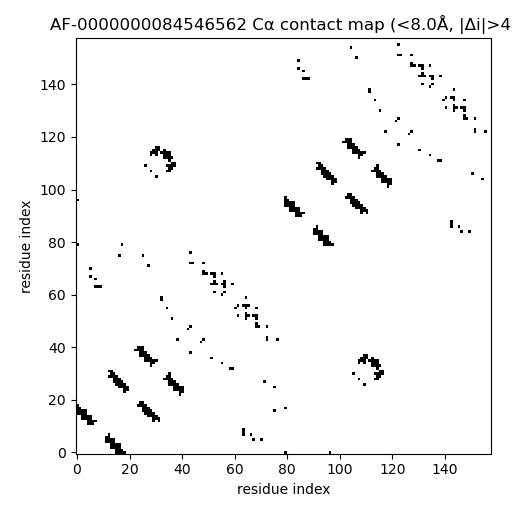GLY B 1 8 ? 10.43 -9.273 15.172 1 79.44 8 GLY B O 1
ATOM 707 N N . SER B 1 9 ? 11.836 -10.344 13.805 1 78.5 9 SER B N 1
ATOM 708 C CA . SER B 1 9 ? 13.055 -9.961 14.508 1 78.5 9 SER B CA 1
ATOM 709 C C . SER B 1 9 ? 13.242 -8.445 14.508 1 78.5 9 SER B C 1
ATOM 711 O O . SER B 1 9 ? 13.906 -7.898 15.383 1 78.5 9 SER B O 1
ATOM 713 N N . ASN B 1 10 ? 12.625 -7.785 13.609 1 82.56 10 ASN B N 1
ATOM 714 C CA . ASN B 1 10 ? 12.781 -6.34 13.5 1 82.56 10 ASN B CA 1
ATOM 715 C C . ASN B 1 10 ? 11.562 -5.602 14.047 1 82.56 10 ASN B C 1
ATOM 717 O O . ASN B 1 10 ? 11.359 -4.422 13.742 1 82.56 10 ASN B O 1
ATOM 721 N N . GLY B 1 11 ? 10.805 -6.273 14.703 1 86.31 11 GLY B N 1
ATOM 722 C CA . GLY B 1 11 ? 9.648 -5.652 15.336 1 86.31 11 GLY B CA 1
ATOM 723 C C . GLY B 1 11 ? 8.336 -5.992 14.648 1 86.31 11 GLY B C 1
ATOM 724 O O . GLY B 1 11 ? 8.281 -6.898 13.812 1 86.31 11 GLY B O 1
ATOM 725 N N . GLU B 1 12 ? 7.312 -5.305 15.133 1 93.5 12 GLU B N 1
ATOM 726 C CA . GLU B 1 12 ? 5.953 -5.539 14.648 1 93.5 12 GLU B CA 1
ATOM 727 C C . GLU B 1 12 ? 5.645 -4.668 13.438 1 93.5 12 GLU B C 1
ATOM 729 O O . GLU B 1 12 ? 6.016 -3.492 13.398 1 93.5 12 GLU B O 1
ATOM 734 N N . ARG B 1 13 ? 5.086 -5.316 12.445 1 95.06 13 ARG B N 1
ATOM 735 C CA . ARG B 1 13 ? 4.66 -4.574 11.266 1 95.06 13 ARG B CA 1
ATOM 736 C C . ARG B 1 13 ? 3.186 -4.828 10.961 1 95.06 13 ARG B C 1
ATOM 738 O O . ARG B 1 13 ? 2.725 -5.969 11.016 1 95.06 13 ARG B O 1
ATOM 745 N N . SER B 1 14 ? 2.447 -3.73 10.711 1 97.25 14 SER B N 1
ATOM 746 C CA . SER B 1 14 ? 1.077 -3.865 10.227 1 97.25 14 SER B CA 1
ATOM 747 C C . SER B 1 14 ? 1.044 -4.09 8.719 1 97.25 14 SER B C 1
ATOM 749 O O . SER B 1 14 ? 1.63 -3.318 7.957 1 97.25 14 SER B O 1
ATOM 751 N N . VAL B 1 15 ? 0.382 -5.207 8.344 1 98.25 15 VAL B N 1
ATOM 752 C CA . VAL B 1 15 ? 0.204 -5.566 6.945 1 98.25 15 VAL B CA 1
ATOM 753 C C . VAL B 1 15 ? -1.256 -5.371 6.543 1 98.25 15 VAL B C 1
ATOM 755 O O . VAL B 1 15 ? -2.152 -5.992 7.117 1 98.25 15 VAL B O 1
ATOM 758 N N . TYR B 1 16 ? -1.465 -4.508 5.539 1 98.38 16 TYR B N 1
ATOM 759 C CA . TYR B 1 16 ? -2.809 -4.203 5.055 1 98.38 16 TYR B CA 1
ATOM 760 C C . TYR B 1 16 ? -3.131 -5.004 3.801 1 98.38 16 TYR B C 1
ATOM 762 O O . TYR B 1 16 ? -2.354 -5.012 2.844 1 98.38 16 TYR B O 1
ATOM 770 N N . ILE B 1 17 ? -4.328 -5.66 3.828 1 97.94 17 ILE B N 1
ATOM 771 C CA . ILE B 1 17 ? -4.715 -6.527 2.721 1 97.94 17 ILE B CA 1
ATOM 772 C C . ILE B 1 17 ? -6.117 -6.156 2.238 1 97.94 17 ILE B C 1
ATOM 774 O O . ILE B 1 17 ? -7.062 -6.129 3.025 1 97.94 17 ILE B O 1
ATOM 778 N N . HIS B 1 18 ? -6.203 -5.832 1.022 1 97.5 18 HIS B N 1
ATOM 779 C CA . HIS B 1 18 ? -7.488 -5.551 0.393 1 97.5 18 HIS B CA 1
ATOM 780 C C . HIS B 1 18 ? -7.75 -6.496 -0.772 1 97.5 18 HIS B C 1
ATOM 782 O O . HIS B 1 18 ? -7.012 -6.492 -1.759 1 97.5 18 HIS B O 1
ATOM 788 N N . GLU B 1 19 ? -8.766 -7.211 -0.669 1 95.94 19 GLU B N 1
ATOM 789 C CA . GLU B 1 19 ? -9.172 -8.133 -1.729 1 95.94 19 GLU B CA 1
ATOM 790 C C . GLU B 1 19 ? -10.312 -7.551 -2.561 1 95.94 19 GLU B C 1
ATOM 792 O O . GLU B 1 19 ? -11.312 -7.082 -2.012 1 95.94 19 GLU B O 1
ATOM 797 N N . ASN B 1 20 ? -10.07 -7.445 -3.787 1 94.88 20 ASN B N 1
ATOM 798 C CA . ASN B 1 20 ? -11.125 -7.113 -4.73 1 94.88 20 ASN B CA 1
ATOM 799 C C . ASN B 1 20 ? -11.664 -8.352 -5.434 1 94.88 20 ASN B C 1
ATOM 801 O O . ASN B 1 20 ? -11.086 -8.812 -6.418 1 94.88 20 ASN B O 1
ATOM 805 N N . LYS B 1 21 ? -12.742 -8.914 -4.988 1 93.75 21 LYS B N 1
ATOM 806 C CA . LYS B 1 21 ? -13.312 -10.148 -5.527 1 93.75 21 LYS B CA 1
ATOM 807 C C . LYS B 1 21 ? -13.797 -9.945 -6.961 1 93.75 21 LYS B C 1
ATOM 809 O O . LYS B 1 21 ? -13.695 -10.844 -7.793 1 93.75 21 LYS B O 1
ATOM 814 N N . LYS B 1 22 ? -14.359 -8.742 -7.172 1 94.5 22 LYS B N 1
ATOM 815 C CA . LYS B 1 22 ? -14.875 -8.453 -8.508 1 94.5 22 LYS B CA 1
ATOM 816 C C . LYS B 1 22 ? -13.781 -8.57 -9.562 1 94.5 22 LYS B C 1
ATOM 818 O O . LYS B 1 22 ? -14 -9.133 -10.633 1 94.5 22 LYS B O 1
ATOM 823 N N . ASP B 1 23 ? -12.523 -8.117 -9.25 1 93.56 23 ASP B N 1
ATOM 824 C CA . ASP B 1 23 ? -11.398 -8.148 -10.18 1 93.56 23 ASP B CA 1
ATOM 825 C C . ASP B 1 23 ? -10.453 -9.312 -9.859 1 93.56 23 ASP B C 1
ATOM 827 O O . ASP B 1 23 ? -9.398 -9.453 -10.484 1 93.56 23 ASP B O 1
ATOM 831 N N . GLU B 1 24 ? -10.789 -10.07 -8.859 1 95.56 24 GLU B N 1
ATOM 832 C CA . GLU B 1 24 ? -10 -11.211 -8.398 1 95.56 24 GLU B CA 1
ATOM 833 C C . GLU B 1 24 ? -8.555 -10.805 -8.125 1 95.56 24 GLU B C 1
ATOM 835 O O . GLU B 1 24 ? -7.621 -11.453 -8.609 1 95.56 24 GLU B O 1
ATOM 840 N N . SER B 1 25 ? -8.422 -9.766 -7.348 1 96.5 25 SER B N 1
ATOM 841 C CA . SER B 1 25 ? -7.102 -9.195 -7.109 1 96.5 25 SER B CA 1
ATOM 842 C C . SER B 1 25 ? -6.918 -8.828 -5.641 1 96.5 25 SER B C 1
ATOM 844 O O . SER B 1 25 ? -7.891 -8.758 -4.887 1 96.5 25 SER B O 1
ATOM 846 N N . ILE B 1 26 ? -5.715 -8.695 -5.301 1 97.31 26 ILE B N 1
ATOM 847 C CA . ILE B 1 26 ? -5.352 -8.383 -3.922 1 97.31 26 ILE B CA 1
ATOM 848 C C . ILE B 1 26 ? -4.305 -7.27 -3.904 1 97.31 26 ILE B C 1
ATOM 850 O O . ILE B 1 26 ? -3.369 -7.277 -4.707 1 97.31 26 ILE B O 1
ATOM 854 N N . LEU B 1 27 ? -4.508 -6.316 -3.098 1 98.31 27 LEU B N 1
ATOM 855 C CA . LEU B 1 27 ? -3.523 -5.297 -2.76 1 98.31 27 LEU B CA 1
ATOM 856 C C . LEU B 1 27 ? -2.979 -5.512 -1.352 1 98.31 27 LEU B C 1
ATOM 858 O O . LEU B 1 27 ? -3.748 -5.723 -0.409 1 98.31 27 LEU B O 1
ATOM 862 N N . VAL B 1 28 ? -1.676 -5.574 -1.275 1 98.5 28 VAL B N 1
ATOM 863 C CA . VAL B 1 28 ? -1.02 -5.656 0.026 1 98.5 28 VAL B CA 1
ATOM 864 C C . VAL B 1 28 ? -0.153 -4.418 0.246 1 98.5 28 VAL B C 1
ATOM 866 O O . VAL B 1 28 ? 0.551 -3.977 -0.664 1 98.5 28 VAL B O 1
ATOM 869 N N . ALA B 1 29 ? -0.228 -3.846 1.398 1 98.69 29 ALA B N 1
ATOM 870 C CA . ALA B 1 29 ? 0.579 -2.674 1.727 1 98.69 29 ALA B CA 1
ATOM 871 C C . ALA B 1 29 ? 1.197 -2.805 3.115 1 98.69 29 ALA B C 1
ATOM 873 O O . ALA B 1 29 ? 0.542 -3.268 4.051 1 98.69 29 ALA B O 1
ATOM 874 N N . ILE B 1 30 ? 2.471 -2.428 3.217 1 98.56 30 ILE B N 1
ATOM 875 C CA . ILE B 1 30 ? 3.182 -2.326 4.484 1 98.56 30 ILE B CA 1
ATOM 876 C C . ILE B 1 30 ? 3.795 -0.934 4.621 1 98.56 30 ILE B C 1
ATOM 878 O O . ILE B 1 30 ? 4.973 -0.734 4.316 1 98.56 30 ILE B O 1
ATOM 882 N N . PRO B 1 31 ? 3.084 -0.06 5.246 1 98.06 31 PRO B N 1
ATOM 883 C CA . PRO B 1 31 ? 3.516 1.34 5.25 1 98.06 31 PRO B CA 1
ATOM 884 C C . PRO B 1 31 ? 4.82 1.551 6.016 1 98.06 31 PRO B C 1
ATOM 886 O O . PRO B 1 31 ? 5.637 2.395 5.633 1 98.06 31 PRO B O 1
ATOM 889 N N . SER B 1 32 ? 5.078 0.771 7.004 1 97.19 32 SER B N 1
ATOM 890 C CA . SER B 1 32 ? 6.301 0.928 7.781 1 97.19 32 SER B CA 1
ATOM 891 C C . SER B 1 32 ? 7.535 0.625 6.938 1 97.19 32 SER B C 1
ATOM 893 O O . SER B 1 32 ? 8.648 1.021 7.293 1 97.19 32 SER B O 1
ATOM 895 N N . LEU B 1 33 ? 7.352 -0.056 5.852 1 97.12 33 LEU B N 1
ATOM 896 C CA . LEU B 1 33 ? 8.43 -0.355 4.922 1 97.12 33 LEU B CA 1
ATOM 897 C C . LEU B 1 33 ? 8.273 0.44 3.629 1 97.12 33 LEU B C 1
ATOM 899 O O . LEU B 1 33 ? 9.031 0.248 2.678 1 97.12 33 LEU B O 1
ATOM 903 N N . GLU B 1 34 ? 7.246 1.261 3.551 1 98.19 34 GLU B N 1
ATOM 904 C CA . GLU B 1 34 ? 6.867 1.982 2.34 1 98.19 34 GLU B CA 1
ATOM 905 C C . GLU B 1 34 ? 6.789 1.043 1.14 1 98.19 34 GLU B C 1
ATOM 907 O O . GLU B 1 34 ? 7.414 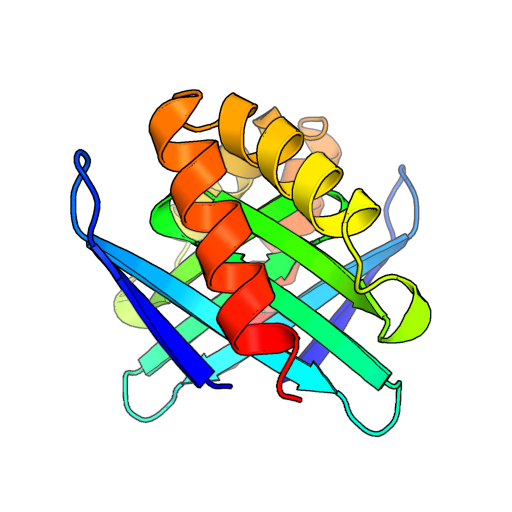1.294 0.106 1 98.19 34 GLU B O 1
ATOM 912 N N . TRP B 1 35 ? 6.082 -0.014 1.27 1 98.69 35 TRP B N 1
ATOM 913 C CA . TRP B 1 35 ? 6.016 -1.071 0.266 1 98.69 35 TRP B CA 1
ATOM 914 C C . TRP B 1 35 ? 4.57 -1.457 -0.023 1 98.69 35 TRP B C 1
ATOM 916 O O . TRP B 1 35 ? 3.732 -1.473 0.882 1 98.69 35 TRP B O 1
ATOM 926 N N . SER B 1 36 ? 4.273 -1.786 -1.27 1 98.69 36 SER B N 1
ATOM 927 C CA . SER B 1 36 ? 2.99 -2.379 -1.635 1 98.69 36 SER B CA 1
ATOM 928 C C . SER B 1 36 ? 3.129 -3.287 -2.854 1 98.69 36 SER B C 1
ATOM 930 O O . SER B 1 36 ? 4.094 -3.176 -3.609 1 98.69 36 SER B O 1
ATOM 932 N N . CYS B 1 37 ? 2.189 -4.148 -2.994 1 98.44 37 CYS B N 1
ATOM 933 C CA . CYS B 1 37 ? 2.158 -5.109 -4.094 1 98.44 37 CYS B CA 1
ATOM 934 C C . CYS B 1 37 ? 0.725 -5.422 -4.5 1 98.44 37 CYS B C 1
ATOM 936 O O . CYS B 1 37 ? -0.159 -5.531 -3.648 1 98.44 37 CYS B O 1
ATOM 938 N N . TYR B 1 38 ? 0.56 -5.477 -5.77 1 97.75 38 TYR B N 1
ATOM 939 C CA . TYR B 1 38 ? -0.723 -5.852 -6.355 1 97.75 38 TYR B CA 1
ATOM 940 C C . TYR B 1 38 ? -0.588 -7.117 -7.195 1 97.75 38 TYR B C 1
ATOM 942 O O . TYR B 1 38 ? 0.364 -7.258 -7.965 1 97.75 38 TYR B O 1
ATOM 950 N N . PHE B 1 39 ? -1.57 -8.055 -7 1 97.31 39 PHE B N 1
ATOM 951 C CA . PHE B 1 39 ? -1.54 -9.273 -7.809 1 97.31 39 PHE B CA 1
ATOM 952 C C . PHE B 1 39 ? -2.936 -9.867 -7.938 1 97.31 39 PHE B C 1
ATOM 954 O O . PHE B 1 39 ? -3.828 -9.547 -7.148 1 97.31 39 PHE B O 1
ATOM 961 N N . THR B 1 40 ? -3.105 -10.711 -8.945 1 95.62 40 THR B N 1
ATOM 962 C CA . THR B 1 40 ? -4.367 -11.414 -9.148 1 95.62 40 THR B CA 1
ATOM 963 C C . THR B 1 40 ? -4.301 -12.82 -8.555 1 95.62 40 THR B C 1
ATOM 965 O O . THR B 1 40 ? -3.219 -13.305 -8.203 1 95.62 40 THR B O 1
ATOM 968 N N . TYR B 1 41 ? -5.512 -13.461 -8.516 1 94.25 41 TYR B N 1
ATOM 969 C CA . TYR B 1 41 ? -5.582 -14.828 -8.008 1 94.25 41 TYR B CA 1
ATOM 970 C C . TYR B 1 41 ? -4.699 -15.758 -8.828 1 94.25 41 TYR B C 1
ATOM 972 O O . TYR B 1 41 ? -4.066 -16.672 -8.289 1 94.25 41 TYR B O 1
ATOM 980 N N . ASP B 1 42 ? -4.574 -15.453 -10.094 1 92 42 ASP B N 1
ATOM 981 C CA . ASP B 1 42 ? -3.838 -16.328 -11 1 92 42 ASP B CA 1
ATOM 982 C C . ASP B 1 42 ? -2.332 -16.203 -10.789 1 92 42 ASP B C 1
ATOM 984 O O . ASP B 1 42 ? -1.567 -17.094 -11.148 1 92 42 ASP B O 1
ATOM 988 N N . GLU B 1 43 ? -1.945 -15.133 -10.195 1 91.31 43 GLU B N 1
ATOM 989 C CA . GLU B 1 43 ? -0.529 -14.883 -9.945 1 91.31 43 GLU B CA 1
ATOM 990 C C . GLU B 1 43 ? -0.11 -15.43 -8.578 1 91.31 43 GLU B C 1
ATOM 992 O O . GLU B 1 43 ? 1.083 -15.547 -8.297 1 91.31 43 GLU B O 1
ATOM 997 N N . ALA B 1 44 ? -1.199 -15.789 -7.902 1 82.12 44 ALA B N 1
ATOM 998 C CA . ALA B 1 44 ? -0.951 -16.203 -6.523 1 82.12 44 ALA B CA 1
ATOM 999 C C . ALA B 1 44 ? -0.279 -17.578 -6.473 1 82.12 44 ALA B C 1
ATOM 1001 O O . ALA B 1 44 ? -0.835 -18.562 -6.957 1 82.12 44 ALA B O 1
ATOM 1002 N N . GLY B 1 45 ? 1.003 -17.703 -6.371 1 84.88 45 GLY B N 1
ATOM 1003 C CA . GLY B 1 45 ? 1.759 -18.938 -6.27 1 84.88 45 GLY B CA 1
ATOM 1004 C C . GLY B 1 45 ? 3.174 -18.734 -5.762 1 84.88 45 GLY B C 1
ATOM 1005 O O . GLY B 1 45 ? 3.479 -17.703 -5.156 1 84.88 45 GLY B O 1
ATOM 1006 N N . GLU B 1 46 ? 3.924 -19.734 -5.906 1 88.75 46 GLU B N 1
ATOM 1007 C CA . GLU B 1 46 ? 5.301 -19.703 -5.418 1 88.75 46 GLU B CA 1
ATOM 1008 C C . GLU B 1 46 ? 6.109 -18.625 -6.117 1 88.75 46 GLU B C 1
ATOM 1010 O O . GLU B 1 46 ? 6.961 -17.984 -5.496 1 88.75 46 GLU B O 1
ATOM 1015 N N . GLU B 1 47 ? 5.793 -18.422 -7.309 1 92.69 47 GLU B N 1
ATOM 1016 C CA . GLU B 1 47 ? 6.516 -17.391 -8.062 1 92.69 47 GLU B CA 1
ATOM 1017 C C . GLU B 1 47 ? 6.223 -16 -7.516 1 92.69 47 GLU B C 1
ATOM 1019 O O . GLU B 1 47 ? 7.109 -15.148 -7.469 1 92.69 47 GLU B O 1
ATOM 1024 N N . LEU B 1 48 ? 5 -15.789 -7.133 1 94.88 48 LEU B N 1
ATOM 1025 C CA . LEU B 1 48 ? 4.625 -14.5 -6.551 1 94.88 48 LEU B CA 1
ATOM 1026 C C . LEU B 1 48 ? 5.332 -14.281 -5.215 1 94.88 48 LEU B C 1
ATOM 1028 O O . LEU B 1 48 ? 5.84 -13.195 -4.945 1 94.88 48 LEU B O 1
ATOM 1032 N N . GLN B 1 49 ? 5.387 -15.305 -4.43 1 95.56 49 GLN B N 1
ATOM 1033 C CA . GLN B 1 49 ? 6.074 -15.188 -3.146 1 95.56 49 GLN B CA 1
ATOM 1034 C C . GLN B 1 49 ? 7.543 -14.828 -3.342 1 95.56 49 GLN B C 1
ATOM 1036 O O . GLN B 1 49 ? 8.086 -14 -2.609 1 95.56 49 GLN B O 1
ATOM 1041 N N . GLU B 1 50 ? 8.211 -15.484 -4.293 1 96.56 50 GLU B N 1
ATOM 1042 C CA . GLU B 1 50 ? 9.609 -15.195 -4.586 1 96.56 50 GLU B CA 1
ATOM 1043 C C . GLU B 1 50 ? 9.797 -13.742 -5.027 1 96.56 50 GLU B C 1
ATOM 1045 O O . GLU B 1 50 ? 10.75 -13.078 -4.617 1 96.56 50 GLU B O 1
ATOM 1050 N N . ARG B 1 51 ? 8.898 -13.305 -5.82 1 96.94 51 ARG B N 1
ATOM 1051 C CA . ARG B 1 51 ? 8.945 -11.922 -6.277 1 96.94 51 ARG B CA 1
ATOM 1052 C C . ARG B 1 51 ? 8.773 -10.953 -5.109 1 96.94 51 ARG B C 1
ATOM 1054 O O . ARG B 1 51 ? 9.5 -9.969 -5 1 96.94 51 ARG B O 1
ATOM 1061 N N . MET B 1 52 ? 7.84 -11.266 -4.223 1 97.62 52 MET B N 1
ATOM 1062 C CA . MET B 1 52 ? 7.613 -10.43 -3.045 1 97.62 52 MET B CA 1
ATOM 1063 C C . MET B 1 52 ? 8.836 -10.43 -2.133 1 97.62 52 MET B C 1
ATOM 1065 O O . MET B 1 52 ? 9.234 -9.383 -1.619 1 97.62 52 MET B O 1
ATOM 1069 N N . MET B 1 53 ? 9.375 -11.594 -1.996 1 97.81 53 MET B N 1
ATOM 1070 C CA . MET B 1 53 ? 10.555 -11.727 -1.146 1 97.81 53 MET B CA 1
ATOM 1071 C C . MET B 1 53 ? 11.703 -10.867 -1.668 1 97.81 53 MET B C 1
ATOM 1073 O O . MET B 1 53 ? 12.344 -10.148 -0.9 1 97.81 53 MET B O 1
ATOM 1077 N N . LYS B 1 54 ? 12.016 -10.945 -2.916 1 98.12 54 LYS B N 1
ATOM 1078 C CA . LYS B 1 54 ? 13.078 -10.164 -3.533 1 98.12 54 LYS B CA 1
ATOM 1079 C C . LYS B 1 54 ? 12.82 -8.672 -3.393 1 98.12 54 LYS B C 1
ATOM 1081 O O . LYS B 1 54 ? 13.734 -7.898 -3.094 1 98.12 54 LYS B O 1
ATOM 1086 N N . SER B 1 55 ? 11.625 -8.281 -3.623 1 98 55 SER B N 1
ATOM 1087 C CA . SER B 1 55 ? 11.227 -6.879 -3.512 1 98 55 SER B CA 1
ATOM 1088 C C . SER B 1 55 ? 11.375 -6.375 -2.08 1 98 55 SER B C 1
ATOM 1090 O O . SER B 1 55 ? 11.953 -5.312 -1.845 1 98 55 SER B O 1
ATOM 1092 N N . LEU B 1 56 ? 10.914 -7.125 -1.097 1 97.81 56 LEU B N 1
ATOM 1093 C CA . LEU B 1 56 ? 10.969 -6.781 0.32 1 97.81 56 LEU B CA 1
ATOM 1094 C C . LEU B 1 56 ? 12.414 -6.75 0.815 1 97.81 56 LEU B C 1
ATOM 1096 O O . LEU B 1 56 ? 12.75 -5.961 1.7 1 97.81 56 LEU B O 1
ATOM 1100 N N . ALA B 1 57 ? 13.234 -7.562 0.183 1 97.62 57 ALA B N 1
ATOM 1101 C CA . ALA B 1 57 ? 14.633 -7.652 0.603 1 97.62 57 ALA B CA 1
ATOM 1102 C C . ALA B 1 57 ? 15.375 -6.352 0.316 1 97.62 57 ALA B C 1
ATOM 1104 O O . ALA B 1 57 ? 16.438 -6.094 0.896 1 97.62 57 ALA B O 1
ATOM 1105 N N . GLU B 1 58 ? 14.82 -5.562 -0.552 1 96.81 58 GLU B N 1
ATOM 1106 C CA . GLU B 1 58 ? 15.422 -4.262 -0.849 1 96.81 58 GLU B CA 1
ATOM 1107 C C . GLU B 1 58 ? 15.164 -3.266 0.278 1 96.81 58 GLU B C 1
ATOM 1109 O O . GLU B 1 58 ? 15.805 -2.217 0.346 1 96.81 58 GLU B O 1
ATOM 1114 N N . ARG B 1 59 ? 14.273 -3.605 1.212 1 95 59 ARG B N 1
ATOM 1115 C CA . ARG B 1 59 ? 13.844 -2.674 2.252 1 95 59 ARG B CA 1
ATOM 1116 C C . ARG B 1 59 ? 14.117 -3.244 3.641 1 95 59 ARG B C 1
ATOM 1118 O O . ARG B 1 59 ? 14 -2.535 4.641 1 95 59 ARG B O 1
ATOM 1125 N N . THR B 1 60 ? 14.32 -4.531 3.6 1 95.31 60 THR B N 1
ATOM 1126 C CA . THR B 1 60 ? 14.641 -5.234 4.836 1 95.31 60 THR B CA 1
ATOM 1127 C C . THR B 1 60 ? 15.867 -6.121 4.656 1 95.31 60 THR B C 1
ATOM 1129 O O . THR B 1 60 ? 16.672 -5.902 3.75 1 95.31 60 THR B O 1
ATOM 1132 N N . ASP B 1 61 ? 16.078 -7.121 5.504 1 94.31 61 ASP B N 1
ATOM 1133 C CA . ASP B 1 61 ? 17.094 -8.148 5.25 1 94.31 61 ASP B CA 1
ATOM 1134 C C . ASP B 1 61 ? 16.453 -9.414 4.684 1 94.31 61 ASP B C 1
ATOM 1136 O O . ASP B 1 61 ? 15.227 -9.539 4.66 1 94.31 61 ASP B O 1
ATOM 1140 N N . ASP B 1 62 ? 17.219 -10.32 4.27 1 95.06 62 ASP B N 1
ATOM 1141 C CA . ASP B 1 62 ? 16.75 -11.516 3.572 1 95.06 62 ASP B CA 1
ATOM 1142 C C . ASP B 1 62 ? 15.844 -12.352 4.477 1 95.06 62 ASP B C 1
ATOM 1144 O O . ASP B 1 62 ? 14.852 -12.922 4.012 1 95.06 62 ASP B O 1
ATOM 1148 N N . SER B 1 63 ? 16.172 -12.367 5.676 1 94.88 63 SER B N 1
ATOM 1149 C CA . SER B 1 63 ? 15.391 -13.18 6.605 1 94.88 63 SER B CA 1
ATOM 1150 C C . SER B 1 63 ? 14 -12.594 6.816 1 94.88 63 SER B C 1
ATOM 1152 O O . SER B 1 63 ? 13 -13.312 6.734 1 94.88 63 SER B O 1
ATOM 1154 N N . GLU B 1 64 ? 13.914 -11.359 7.09 1 95.38 64 GLU B N 1
ATOM 1155 C CA . GLU B 1 64 ? 12.617 -10.719 7.281 1 95.38 64 GLU B CA 1
ATOM 1156 C C . GLU B 1 64 ? 11.797 -10.742 5.992 1 95.38 64 GLU B C 1
ATOM 1158 O O . GLU B 1 64 ? 10.586 -10.945 6.031 1 95.38 64 GLU B O 1
ATOM 1163 N N . ALA B 1 65 ? 12.484 -10.562 4.898 1 96.75 65 ALA B N 1
ATOM 1164 C CA . ALA B 1 65 ? 11.812 -10.602 3.604 1 96.75 65 ALA B CA 1
ATOM 1165 C C . ALA B 1 65 ? 11.141 -11.953 3.375 1 96.75 65 ALA B C 1
ATOM 1167 O O . ALA B 1 65 ? 9.992 -12.016 2.924 1 96.75 65 ALA B O 1
ATOM 1168 N N . ASN B 1 66 ? 11.859 -12.953 3.719 1 95.44 66 ASN B N 1
ATOM 1169 C CA . ASN B 1 66 ? 11.336 -14.312 3.582 1 95.44 66 ASN B CA 1
ATOM 1170 C C . ASN B 1 66 ? 10.148 -14.547 4.508 1 95.44 66 ASN B C 1
ATOM 1172 O O . ASN B 1 66 ? 9.133 -15.109 4.094 1 95.44 66 ASN B O 1
ATOM 1176 N N . GLU B 1 67 ? 10.234 -14.102 5.684 1 95.62 67 GLU B N 1
ATOM 1177 C CA . GLU B 1 67 ? 9.164 -14.258 6.66 1 95.62 67 GLU B CA 1
ATOM 1178 C C . GLU B 1 67 ? 7.906 -13.508 6.219 1 95.62 67 GLU B C 1
ATOM 1180 O O . GLU B 1 67 ? 6.812 -14.07 6.195 1 95.62 67 GLU B O 1
ATOM 1185 N N . LEU B 1 68 ? 8.078 -12.242 5.887 1 96.75 6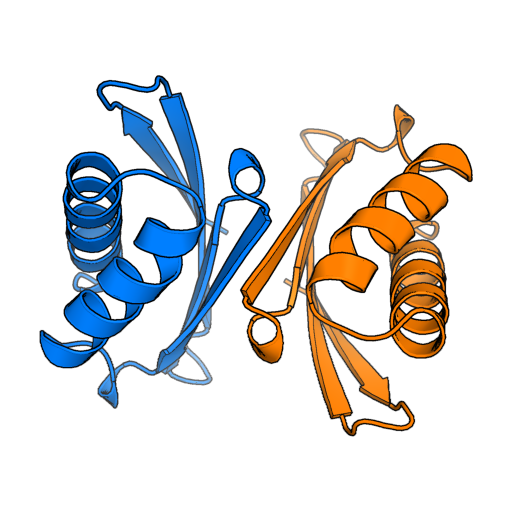8 LEU B N 1
ATOM 1186 C CA . LEU B 1 68 ? 6.949 -11.414 5.48 1 96.75 68 LEU B CA 1
ATOM 1187 C C . LEU B 1 68 ? 6.281 -11.977 4.23 1 96.75 68 LEU B C 1
ATOM 1189 O O . LEU B 1 68 ? 5.059 -12.117 4.188 1 96.75 68 LEU B O 1
ATOM 1193 N N . SER B 1 69 ? 7.098 -12.328 3.236 1 96.88 69 SER B N 1
ATOM 1194 C CA . SER B 1 69 ? 6.531 -12.844 1.994 1 96.88 69 SER B CA 1
ATOM 1195 C C . SER B 1 69 ? 5.758 -14.141 2.236 1 96.88 69 SER B C 1
ATOM 1197 O O . SER B 1 69 ? 4.707 -14.359 1.631 1 96.88 69 SER B O 1
ATOM 1199 N N . GLY B 1 70 ? 6.281 -14.961 3.059 1 94.38 70 GLY B N 1
ATOM 1200 C CA . GLY B 1 70 ? 5.582 -16.188 3.406 1 94.38 70 GLY B CA 1
ATOM 1201 C C . GLY B 1 70 ? 4.27 -15.945 4.121 1 94.38 70 GLY B C 1
ATOM 1202 O O . GLY B 1 70 ? 3.262 -16.594 3.822 1 94.38 70 GLY B O 1
ATOM 1203 N N . ARG B 1 71 ? 4.207 -15.078 5.043 1 95.19 71 ARG B N 1
ATOM 1204 C CA . ARG B 1 71 ? 2.986 -14.75 5.773 1 95.19 71 ARG B CA 1
ATOM 1205 C C . ARG B 1 71 ? 1.938 -14.148 4.844 1 95.19 71 ARG B C 1
ATOM 1207 O O . ARG B 1 71 ? 0.764 -14.523 4.898 1 95.19 71 ARG B O 1
ATOM 1214 N N . ILE B 1 72 ? 2.326 -13.258 3.996 1 96.69 72 ILE B N 1
ATOM 1215 C CA . ILE B 1 72 ? 1.415 -12.641 3.035 1 96.69 72 ILE B CA 1
ATOM 1216 C C . ILE B 1 72 ? 0.793 -13.727 2.152 1 96.69 72 ILE B C 1
ATOM 1218 O O . ILE B 1 72 ? -0.419 -13.727 1.927 1 96.69 72 ILE B O 1
ATOM 1222 N N . ARG B 1 73 ? 1.668 -14.562 1.719 1 95.12 73 ARG B N 1
ATOM 1223 C CA . ARG B 1 73 ? 1.155 -15.672 0.917 1 95.12 73 ARG B CA 1
ATOM 1224 C C . ARG B 1 73 ? 0.133 -16.484 1.701 1 95.12 73 ARG B C 1
ATOM 1226 O O . ARG B 1 73 ? -0.913 -16.859 1.166 1 95.12 73 ARG B O 1
ATOM 1233 N N . GLY B 1 74 ? 0.444 -16.75 2.889 1 93.75 74 GLY B N 1
ATOM 1234 C CA . GLY B 1 74 ? -0.486 -17.484 3.732 1 93.75 74 GLY B CA 1
ATOM 1235 C C . GLY B 1 74 ? -1.812 -16.781 3.92 1 93.75 74 GLY B C 1
ATOM 1236 O O . GLY B 1 74 ? -2.875 -17.391 3.801 1 93.75 74 GLY B O 1
ATOM 1237 N N . TRP B 1 75 ? -1.834 -15.531 4.215 1 95.44 75 TRP B N 1
ATOM 1238 C CA . TRP B 1 75 ? -3.027 -14.734 4.477 1 95.44 75 TRP B CA 1
ATOM 1239 C C . TRP B 1 75 ? -3.859 -14.57 3.207 1 95.44 75 TRP B C 1
ATOM 1241 O O . TRP B 1 75 ? -5.086 -14.445 3.271 1 95.44 75 TRP B O 1
ATOM 1251 N N . THR B 1 76 ? -3.209 -14.555 2.01 1 94.38 76 THR B N 1
ATOM 1252 C CA . THR B 1 76 ? -3.902 -14.242 0.765 1 94.38 76 THR B CA 1
ATOM 1253 C C . THR B 1 76 ? -4.242 -15.516 -0.001 1 94.38 76 THR B C 1
ATOM 1255 O O . THR B 1 76 ? -5.023 -15.492 -0.952 1 94.38 76 THR B O 1
ATOM 1258 N N . GLY B 1 77 ? -3.496 -16.609 0.24 1 84.5 77 GLY B N 1
ATOM 1259 C CA . GLY B 1 77 ? -3.752 -17.891 -0.397 1 84.5 77 GLY B CA 1
ATOM 1260 C C . GLY B 1 77 ? -5.07 -18.516 0.026 1 84.5 77 GLY B C 1
ATOM 1261 O O . GLY B 1 77 ? -5.539 -19.469 -0.599 1 84.5 77 GLY B O 1
ATOM 1262 N N . GLU B 1 78 ? -5.668 -18.078 1.104 1 68.38 78 GLU B N 1
ATOM 1263 C CA . GLU B 1 78 ? -6.934 -18.641 1.574 1 68.38 78 GLU B CA 1
ATOM 1264 C C . GLU B 1 78 ? -8.125 -17.875 1.004 1 68.38 78 GLU B C 1
ATOM 1266 O O . GLU B 1 78 ? -9.273 -18.141 1.359 1 68.38 78 GLU B O 1
ATOM 1271 N N . MET B 1 79 ? -7.832 -16.984 0.118 1 60.44 79 MET B N 1
ATOM 1272 C CA . MET B 1 79 ? -8.977 -16.172 -0.296 1 60.44 79 MET B CA 1
ATOM 1273 C C . MET B 1 79 ? -9.547 -16.688 -1.615 1 60.44 79 MET B C 1
ATOM 1275 O O . MET B 1 79 ? -8.852 -17.328 -2.396 1 60.44 79 MET B O 1
#

Foldseek 3Di:
DDWDWDQDPVGIWIKDWDADVVQQKIKIDTVVQPDIDIDHPVCLDPVVLVVQLVVVCVRPPNVVSNRVSVVVSVVSVVD/DDWDWDQDPVGIWIKDWDADVVQQKIKIDTVVQPDIDIDHPVCLDPVQLVVQLVVVCVRPPNVVSNRVSVVVSVVSVVD

pLDDT: mean 93.99, std 6.45, range [60.44, 98.69]

Organism: NCBI:txid1508404

Solvent-accessible surface area (backbone atoms only — not comparable to full-atom values): 8643 Å² total; per-residue (Å²): 123,46,79,42,78,44,82,51,99,89,42,79,39,64,37,36,40,38,74,37,74,91,77,39,29,38,40,37,33,28,39,94,64,35,26,22,43,67,48,40,64,86,51,63,47,72,68,42,35,53,51,44,21,58,57,38,31,76,73,48,49,66,67,57,11,47,52,52,26,51,50,52,45,58,71,57,68,76,106,123,46,79,42,78,43,80,50,98,88,42,79,41,64,36,37,39,38,74,38,74,93,75,38,28,38,40,38,33,27,40,94,65,35,26,22,44,67,49,40,64,88,51,64,48,72,67,43,35,53,52,45,19,58,59,39,30,75,73,49,49,65,67,57,11,46,51,53,24,51,49,51,45,57,70,56,69,77,105

Secondary structure (DSSP, 8-state):
-EEEEEEETTEEEEEEEEEETTTTEEEEEEGGGTEEEEEEGGG-SHHHHHHHHHHHHTTS-HHHHHHHHHHHHHHHHT-/-EEEEEEETTEEEEEEEEEETTTTEEEEEEGGGTEEEEEEGGG-SHHHHHHHHHHHHTTS-HHHHHHHHHHHHHHHTT-

Nearest PDB structures (foldseek):
  3mx7-assembly1_A  TM=6.867E-01  e=4.086E-01  Homo sapiens
  5ec7-assembly2_B  TM=4.496E-01  e=1.492E+00  Gallus gallus
  7nym-assembly2_CCC  TM=5.493E-01  e=3.381E+00  Homo sapiens
  7lt3-assembly1_H  TM=4.362E-01  e=4.148E+00  Homo sapiens
  5fgo-assembly3_F  TM=3.246E-01  e=1.394E+00  Drosophila melanogaster

Sequence (158 aa):
MKIRKSYGSNGERSVYIHENKKDESILVAIPSLEWSCYFTYDEAGEELQERMMKSLAERTDDSEANELSGRIRGWTGEMMKIRKSYGSNGERSVYIHENKKDESILVAIPSLEWSCYFTYDEAGEELQERMMKSLAERTDDSEANELSGRIRGWTGEM

InterPro domains:
  IPR020260 Uncharacterised protein family YueH [PF14166] (2-76)